Protein AF-E4PM75-F1 (afdb_monomer)

Sequence (153 aa):
MVDHSSQETTPLDVARTCAALYSRVFSRLVTRHYNHHLAETGLRITQFSILNAIKLSPPNSINELAELLGMERTSLQRTVEKLIAKGLLESRPTGQKRSLGLSLTQEGEDIYQQALARWEDAHNEFTEMVGADDWSETVGKLRRYSVKLQSTL

Foldseek 3Di:
DDDPPPPDDDPVNCVPPPPVVCVVVVVVVLQVLLQVLLVVLVDGPLLLLLQVVCAVPQDLALVRSCVVSVHDSVVSVVSVVVCVVVQQWDFDDPVDPRGRNIHGDPVNVVSSVVSVVSNVVSVVVVCVVCPVVNVVVVVVVVVVVVVVVVVVD

InterPro domains:
  IPR000835 MarR-type HTH domain [PF12802] (42-96)
  IPR000835 MarR-type HTH domain [PS50995] (19-151)
  IPR000835 MarR-type HTH domain [SM00347] (36-135)
  IPR036388 Winged helix-like DNA-binding domain superfamily [G3DSA:1.10.10.10] (15-150)
  IPR036390 Winged helix DNA-binding domain superfamily [SSF46785] (7-145)
  IPR039422 Transcription regulators MarR/SlyA-like [PTHR33164] (22-135)

Secondary st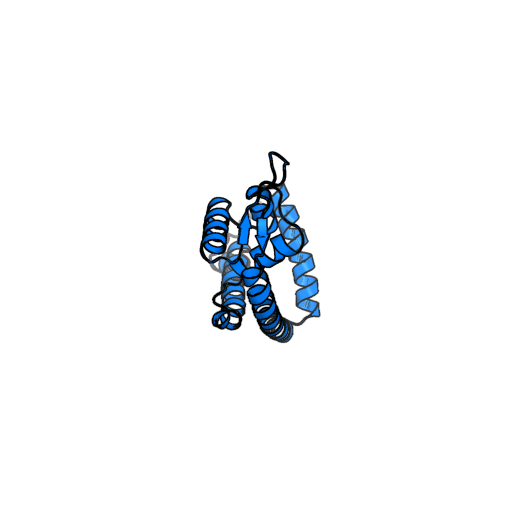ructure (DSSP, 8-state):
-------PPPHHHHHHH-HHHHHHHHHHHHHHHHHHHHGGGT--HHHHHHHHHHHHS--SSHHHHHHHHT--HHHHHHHHHHHHHTTSEEE---SSTT---EEE-HHHHHHHHHHHHHHHHHHHHHHHHH-HHHHHHHHHHHHHHHHHHHTT-

Radius of gyration: 19.81 Å; Cα contacts (8 Å, |Δi|>4): 120; chains: 1; bounding box: 59×39×54 Å

Mean predicted aligned error: 5.4 Å

Organism: Marinobacter adhaerens (strain DSM 23420 / HP15) (NCBI:txid225937)

Solvent-accessible surface area (backbone atoms only — not comparable to full-atom values): 8606 Å² total; per-residue (Å²): 141,80,85,80,78,75,78,75,86,48,75,64,53,49,76,74,64,37,62,70,58,52,51,53,52,49,51,53,53,52,51,51,53,42,27,59,52,21,46,89,69,76,42,43,53,72,54,49,52,51,53,51,45,35,72,74,52,56,47,47,37,68,61,57,47,13,62,74,67,75,44,59,51,74,60,47,50,58,49,52,54,50,37,36,76,69,51,30,31,46,72,44,86,65,88,46,98,67,41,51,33,47,41,65,31,72,64,21,47,58,51,46,56,57,36,47,56,28,47,48,56,39,49,51,55,50,30,68,74,64,35,56,68,57,45,53,54,45,51,56,51,50,55,57,50,51,55,56,51,60,78,74,108

Nearest PDB structures (foldseek):
  4rgu-assembly1_A-2  TM=7.419E-01  e=3.819E-07  Acinetobacter baylyi ADP1
  3bj6-assembly1_B  TM=7.901E-01  e=2.487E-06  Ruegeria pomeroyi DSS-3
  4rgr-assembly1_A  TM=7.461E-01  e=1.651E-06  Acinetobacter baylyi ADP1
  5x80-assembly1_B  TM=7.237E-01  e=1.651E-06  Mycobacterium tuberculosis H37Rv
  5x7z-assembly1_A-2  TM=7.554E-01  e=3.333E-06  Mycobacterium tuberculosis H37Rv

Structure (mmCIF, N/CA/C/O backbone):
data_AF-E4PM75-F1
#
_entry.id   AF-E4PM75-F1
#
loop_
_atom_site.group_PDB
_atom_site.id
_atom_site.type_symbol
_atom_site.label_atom_id
_atom_site.label_alt_id
_atom_site.label_comp_id
_atom_site.label_asym_id
_atom_site.label_entity_id
_atom_site.label_seq_id
_atom_site.pdbx_PDB_ins_code
_atom_site.Cartn_x
_atom_site.Cartn_y
_atom_site.Cartn_z
_atom_site.occupancy
_atom_site.B_iso_or_equiv
_atom_site.auth_seq_id
_atom_site.auth_comp_id
_atom_site.auth_asym_id
_atom_site.auth_atom_id
_atom_site.pdbx_PDB_model_num
ATOM 1 N N . MET A 1 1 ? 42.876 24.798 -23.770 1.00 43.84 1 MET A N 1
ATOM 2 C CA . MET A 1 1 ? 41.498 25.029 -24.248 1.00 43.84 1 MET A CA 1
ATOM 3 C C . MET A 1 1 ? 40.881 23.656 -24.472 1.00 43.84 1 MET A C 1
ATOM 5 O O . MET A 1 1 ? 41.190 23.026 -25.471 1.00 43.84 1 MET A O 1
ATOM 9 N N . VAL A 1 2 ? 40.148 23.134 -23.488 1.00 43.06 2 VAL A N 1
ATOM 10 C CA . VAL A 1 2 ? 39.317 21.931 -23.653 1.00 43.06 2 VAL A CA 1
ATOM 11 C C . VAL A 1 2 ? 37.922 22.360 -23.242 1.00 43.06 2 VAL A C 1
ATOM 13 O O . VAL A 1 2 ? 37.652 22.617 -22.068 1.00 43.06 2 VAL A O 1
ATOM 16 N N . ASP A 1 3 ? 37.116 22.566 -24.271 1.00 43.62 3 ASP A N 1
ATOM 17 C CA . ASP A 1 3 ? 35.732 22.996 -24.216 1.00 43.62 3 ASP A CA 1
ATOM 18 C C . ASP A 1 3 ? 34.926 22.006 -23.367 1.00 43.62 3 ASP A C 1
ATOM 20 O O . ASP A 1 3 ? 34.803 20.826 -23.700 1.00 43.62 3 ASP A O 1
ATOM 24 N N . HIS A 1 4 ? 34.454 22.472 -22.212 1.00 48.12 4 HIS A N 1
ATOM 25 C CA . HIS A 1 4 ? 33.504 21.735 -21.393 1.00 48.12 4 HIS A CA 1
ATOM 26 C C . HIS A 1 4 ? 32.146 21.883 -22.071 1.00 48.12 4 HIS A C 1
ATOM 28 O O . HIS A 1 4 ? 31.364 22.764 -21.726 1.00 48.12 4 HIS A O 1
ATOM 34 N N . SER A 1 5 ? 31.885 21.024 -23.056 1.00 54.03 5 SER A N 1
ATOM 35 C CA . SER A 1 5 ? 30.546 20.816 -23.599 1.00 54.03 5 SER A CA 1
ATOM 36 C C . SER A 1 5 ? 29.652 20.329 -22.452 1.00 54.03 5 SER A C 1
ATOM 38 O O . SER A 1 5 ? 29.568 19.131 -22.168 1.00 54.03 5 SER A O 1
ATOM 40 N N . SER A 1 6 ? 29.011 21.272 -21.765 1.00 60.19 6 SER A N 1
ATOM 41 C CA . SER A 1 6 ? 27.888 21.037 -20.869 1.00 60.19 6 SER A CA 1
ATOM 42 C C . SER A 1 6 ? 26.791 20.373 -21.692 1.00 60.19 6 SER A C 1
ATOM 44 O O . SER A 1 6 ? 26.083 21.044 -22.437 1.00 60.19 6 SER A O 1
ATOM 46 N N . GLN A 1 7 ? 26.685 19.046 -21.625 1.00 69.44 7 GLN A N 1
ATOM 47 C CA . GLN A 1 7 ? 25.540 18.353 -22.202 1.00 69.44 7 GLN A CA 1
ATOM 48 C C . GLN A 1 7 ? 24.297 18.819 -21.440 1.00 69.44 7 GLN A C 1
ATOM 50 O O . GLN A 1 7 ? 24.103 18.466 -20.278 1.00 69.44 7 GLN A O 1
ATOM 55 N N . GLU A 1 8 ? 23.500 19.680 -22.070 1.00 82.69 8 GLU A N 1
ATOM 56 C CA . GLU A 1 8 ? 22.234 20.133 -21.510 1.00 82.69 8 GLU A CA 1
ATOM 57 C C . GLU A 1 8 ? 21.272 18.946 -21.415 1.00 82.69 8 GLU A C 1
ATOM 59 O O . GLU A 1 8 ? 20.989 18.275 -22.409 1.00 82.69 8 GLU A O 1
ATOM 64 N N . THR A 1 9 ? 20.763 18.688 -20.210 1.00 87.75 9 THR A N 1
ATOM 65 C CA . THR A 1 9 ? 19.718 17.689 -19.975 1.00 87.75 9 THR A CA 1
ATOM 66 C C . THR A 1 9 ? 18.510 17.989 -20.855 1.00 87.75 9 THR A C 1
ATOM 68 O O . THR A 1 9 ? 17.906 19.059 -20.766 1.00 87.75 9 THR A O 1
ATOM 71 N N . THR A 1 10 ? 18.110 17.021 -21.669 1.00 92.50 10 THR A N 1
ATOM 72 C CA . THR A 1 10 ? 16.970 17.151 -22.575 1.00 92.50 10 THR A CA 1
ATOM 73 C C . THR A 1 10 ? 15.678 16.637 -21.927 1.00 92.50 10 THR A C 1
ATOM 75 O O . THR A 1 10 ? 15.710 15.844 -20.977 1.00 92.50 10 THR A O 1
ATOM 78 N N . PRO A 1 11 ? 14.495 16.992 -22.466 1.00 93.44 11 PRO A N 1
ATOM 79 C CA . PRO A 1 11 ? 13.238 16.360 -22.061 1.00 93.44 11 PRO A CA 1
ATOM 80 C C . PRO A 1 11 ? 13.250 14.825 -22.185 1.00 93.44 11 PRO A C 1
ATOM 82 O O . PRO A 1 11 ? 12.569 14.140 -21.420 1.00 93.44 11 PRO A O 1
ATOM 85 N N . LEU A 1 12 ? 14.039 14.273 -23.116 1.00 91.38 12 LEU A N 1
ATOM 86 C CA . LEU A 1 12 ? 14.177 12.830 -23.304 1.00 91.38 12 LEU A CA 1
ATOM 87 C C . LEU A 1 12 ? 14.927 12.168 -22.141 1.00 91.38 12 LEU A C 1
ATOM 89 O O . LEU A 1 12 ? 14.559 11.066 -21.733 1.00 91.38 12 LEU A O 1
ATOM 93 N N . ASP A 1 13 ? 15.924 12.842 -21.571 1.00 92.12 13 ASP A N 1
ATOM 94 C CA . ASP A 1 13 ? 16.677 12.334 -20.421 1.00 92.12 13 ASP A CA 1
ATOM 95 C C . ASP A 1 13 ? 15.782 12.237 -19.185 1.00 92.12 13 ASP A C 1
ATOM 97 O O . ASP A 1 13 ? 15.755 11.205 -18.507 1.00 92.12 13 ASP A O 1
ATOM 101 N N . VAL A 1 14 ? 14.956 13.263 -18.949 1.00 91.06 14 VAL A N 1
ATOM 102 C CA . VAL A 1 14 ? 13.934 13.246 -17.891 1.00 91.06 14 VAL A CA 1
ATOM 103 C C . VAL A 1 14 ? 12.942 12.107 -18.129 1.00 91.06 14 VAL A C 1
ATOM 105 O O . VAL A 1 14 ? 12.657 11.342 -17.208 1.00 91.06 14 VAL A O 1
ATOM 108 N N . ALA A 1 15 ? 12.449 11.950 -19.361 1.00 90.12 15 ALA A N 1
ATOM 109 C CA . ALA A 1 15 ? 11.496 10.898 -19.700 1.00 90.12 15 ALA A CA 1
ATOM 110 C C . ALA A 1 15 ? 12.062 9.484 -19.503 1.00 90.12 15 ALA A C 1
ATOM 112 O O . ALA A 1 15 ? 11.287 8.595 -19.174 1.00 90.12 15 ALA A O 1
ATOM 113 N N . ARG A 1 16 ? 13.375 9.280 -19.684 1.00 90.50 16 ARG A N 1
ATOM 114 C CA . ARG A 1 16 ? 14.041 7.967 -19.598 1.00 90.50 16 ARG A CA 1
ATOM 115 C C . ARG A 1 16 ? 14.590 7.614 -18.222 1.00 90.50 16 ARG A C 1
ATOM 117 O O . ARG A 1 16 ? 14.743 6.433 -17.929 1.00 90.50 16 ARG A O 1
ATOM 124 N N . THR A 1 17 ? 14.912 8.602 -17.387 1.00 92.00 17 THR A N 1
ATOM 125 C CA . THR A 1 17 ? 15.705 8.356 -16.166 1.00 92.00 17 THR A CA 1
ATOM 126 C C . THR A 1 17 ? 15.113 8.950 -14.887 1.00 92.00 17 THR A C 1
ATOM 128 O O . THR A 1 17 ? 15.584 8.638 -13.794 1.00 92.00 17 THR A O 1
ATOM 131 N N . CYS A 1 18 ? 14.064 9.779 -14.969 1.00 95.19 18 CYS A N 1
ATOM 132 C CA . CYS A 1 18 ? 13.536 10.472 -13.795 1.00 95.19 18 CYS A CA 1
ATOM 133 C C . CYS A 1 18 ? 12.880 9.507 -12.792 1.00 95.19 18 CYS A C 1
ATOM 135 O O . CYS A 1 18 ? 11.748 9.051 -12.982 1.00 95.19 18 CYS A O 1
ATOM 137 N N . ALA A 1 19 ? 13.550 9.278 -11.661 1.00 94.12 19 ALA A N 1
ATOM 138 C CA . ALA A 1 19 ? 13.059 8.407 -10.595 1.00 94.12 19 ALA A CA 1
ATOM 139 C C . ALA A 1 19 ? 11.665 8.819 -10.084 1.00 94.12 19 ALA A C 1
ATOM 141 O O . ALA A 1 19 ? 10.807 7.960 -9.882 1.00 94.12 19 ALA A O 1
ATOM 142 N N . ALA A 1 20 ? 11.394 10.122 -9.939 1.00 94.44 20 ALA A N 1
ATOM 143 C CA . ALA A 1 20 ? 10.098 10.619 -9.472 1.00 94.44 20 ALA A CA 1
ATOM 144 C C . ALA A 1 20 ? 8.959 10.317 -10.464 1.00 94.44 20 ALA A C 1
ATOM 146 O O . ALA A 1 20 ? 7.847 9.971 -10.055 1.00 94.44 20 ALA A O 1
ATOM 147 N N . LEU A 1 21 ? 9.230 10.415 -11.772 1.00 94.56 21 LEU A N 1
ATOM 148 C CA . LEU A 1 21 ? 8.252 10.109 -12.813 1.00 94.56 21 LEU A CA 1
ATOM 149 C C . LEU A 1 21 ? 7.877 8.626 -12.786 1.00 94.56 21 LEU A C 1
ATOM 151 O O . LEU A 1 21 ? 6.692 8.308 -12.660 1.00 94.56 21 LEU A O 1
ATOM 155 N N . TYR A 1 22 ? 8.870 7.737 -12.849 1.00 94.12 22 TYR A N 1
ATOM 156 C CA . TYR A 1 22 ? 8.632 6.294 -12.865 1.00 94.12 22 TYR A CA 1
ATOM 157 C C . TYR A 1 22 ? 8.035 5.787 -11.554 1.00 94.12 22 TYR A C 1
ATOM 159 O O . TYR A 1 22 ? 7.094 4.999 -11.597 1.00 94.12 22 TYR A O 1
ATOM 167 N N . SER A 1 23 ? 8.470 6.315 -10.404 1.00 94.56 23 SER A N 1
ATOM 168 C CA . SER A 1 23 ? 7.875 5.985 -9.099 1.00 94.56 23 SER A CA 1
ATOM 169 C C .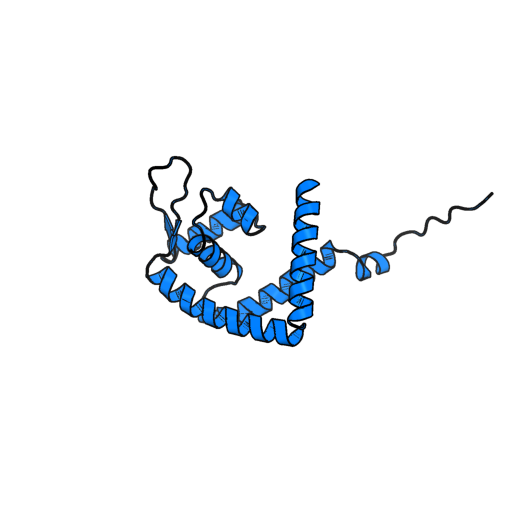 SER A 1 23 ? 6.383 6.310 -9.071 1.00 94.56 23 SER A C 1
ATOM 171 O O . SER A 1 23 ? 5.565 5.487 -8.666 1.00 94.56 23 SER A O 1
ATOM 173 N N . ARG A 1 24 ? 5.996 7.492 -9.566 1.00 95.50 24 ARG A N 1
ATOM 174 C CA . ARG A 1 24 ? 4.594 7.922 -9.607 1.00 95.50 24 ARG A CA 1
ATOM 175 C C . ARG A 1 24 ? 3.754 7.102 -10.585 1.00 95.50 24 ARG A C 1
ATOM 177 O O . ARG A 1 24 ? 2.613 6.773 -10.265 1.00 95.50 24 ARG A O 1
ATOM 184 N N . VAL A 1 25 ? 4.273 6.811 -11.779 1.00 96.06 25 VAL A N 1
ATOM 185 C CA . VAL A 1 25 ? 3.552 6.004 -12.780 1.00 96.06 25 VAL A CA 1
ATOM 186 C C . VAL A 1 25 ? 3.359 4.583 -12.263 1.00 96.06 25 VAL A C 1
ATOM 188 O O . VAL A 1 25 ? 2.226 4.107 -12.216 1.00 96.06 25 VAL A O 1
ATOM 191 N N . PHE A 1 26 ? 4.435 3.948 -11.800 1.00 96.38 26 PHE A N 1
ATOM 192 C CA . PHE A 1 26 ? 4.398 2.594 -11.262 1.00 96.38 26 PHE A CA 1
ATOM 193 C C . PHE A 1 26 ? 3.465 2.493 -10.053 1.00 96.38 26 PHE A C 1
ATOM 195 O O . PHE A 1 26 ? 2.556 1.668 -10.055 1.00 96.38 26 PHE A O 1
ATOM 202 N N . SER A 1 27 ? 3.589 3.409 -9.085 1.00 95.75 27 SER A N 1
ATOM 203 C CA . SER A 1 27 ? 2.704 3.472 -7.915 1.00 95.75 27 SER A CA 1
ATOM 204 C C . SER A 1 27 ? 1.224 3.522 -8.306 1.00 95.75 27 SER A C 1
ATOM 206 O O . SER A 1 27 ? 0.417 2.786 -7.740 1.00 95.75 27 SER A O 1
ATOM 208 N N . ARG A 1 28 ? 0.849 4.329 -9.309 1.00 97.81 28 ARG A N 1
ATOM 209 C CA . ARG A 1 28 ? -0.543 4.425 -9.782 1.00 97.81 28 ARG A CA 1
ATOM 210 C C . ARG A 1 28 ? -1.037 3.132 -10.426 1.00 97.81 28 ARG A C 1
ATOM 212 O O . ARG A 1 28 ? -2.170 2.734 -10.164 1.00 97.81 28 ARG A O 1
ATOM 219 N N . LEU A 1 29 ? -0.219 2.505 -11.269 1.00 98.38 29 LEU A N 1
ATOM 220 C CA . LEU A 1 29 ? -0.582 1.267 -11.964 1.00 98.38 29 LEU A CA 1
ATOM 221 C C . LEU A 1 29 ? -0.724 0.104 -10.983 1.00 98.38 29 LEU A C 1
ATOM 223 O O . LEU A 1 29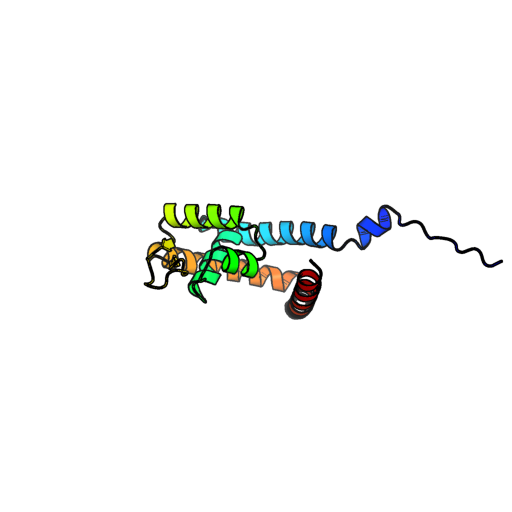 ? -1.762 -0.551 -10.982 1.00 98.38 29 LEU A O 1
ATOM 227 N N . VAL A 1 30 ? 0.252 -0.071 -10.090 1.00 97.81 30 VAL A N 1
ATOM 228 C CA . VAL A 1 30 ? 0.207 -1.072 -9.018 1.00 97.81 30 VAL A CA 1
ATOM 229 C C . VAL A 1 30 ? -0.999 -0.822 -8.118 1.00 97.81 30 VAL A C 1
ATOM 231 O O . VAL A 1 30 ? -1.813 -1.710 -7.915 1.00 97.81 30 VAL A O 1
ATOM 234 N N . THR A 1 31 ? -1.216 0.409 -7.658 1.00 98.00 31 THR A N 1
ATOM 235 C CA . THR A 1 31 ? -2.392 0.736 -6.836 1.00 98.00 31 THR A CA 1
ATOM 236 C C . THR A 1 31 ? -3.705 0.378 -7.538 1.00 98.00 31 THR A C 1
ATOM 238 O O . THR A 1 31 ? -4.627 -0.119 -6.895 1.00 98.00 31 THR A O 1
ATOM 241 N N . ARG A 1 32 ? -3.814 0.623 -8.851 1.00 98.50 32 ARG A N 1
ATOM 242 C CA . ARG A 1 32 ? -5.007 0.266 -9.629 1.00 98.50 32 ARG A CA 1
ATOM 243 C C . ARG A 1 32 ? -5.187 -1.245 -9.748 1.00 98.50 32 ARG A C 1
ATOM 245 O O . ARG A 1 32 ? -6.320 -1.685 -9.604 1.00 98.50 32 ARG A O 1
ATOM 252 N N . HIS A 1 33 ? -4.104 -1.992 -9.966 1.00 98.62 33 HIS A N 1
ATOM 253 C CA . HIS A 1 33 ? -4.106 -3.458 -9.986 1.00 98.62 33 HIS A CA 1
ATOM 254 C C . HIS A 1 33 ? -4.700 -4.011 -8.689 1.00 98.62 33 HIS A C 1
ATOM 256 O O . HIS A 1 33 ? -5.782 -4.579 -8.701 1.00 98.62 33 HIS A O 1
ATOM 262 N N . TYR A 1 34 ? -4.106 -3.696 -7.538 1.00 98.75 34 TYR A N 1
ATOM 263 C CA . TYR A 1 34 ? -4.592 -4.216 -6.254 1.00 98.75 34 TYR A CA 1
ATOM 264 C C . TYR A 1 34 ? -6.005 -3.723 -5.901 1.00 98.75 34 TYR A C 1
ATOM 266 O O . TYR A 1 34 ? -6.813 -4.479 -5.370 1.00 98.75 34 TYR A O 1
ATOM 274 N N . ASN A 1 35 ? -6.347 -2.468 -6.220 1.00 98.69 35 ASN A N 1
ATOM 275 C CA . ASN A 1 35 ? -7.709 -1.966 -6.004 1.00 98.69 35 ASN A CA 1
ATOM 276 C C . ASN A 1 35 ? -8.759 -2.681 -6.860 1.00 98.69 35 ASN A C 1
ATOM 278 O O . ASN A 1 35 ? -9.918 -2.707 -6.459 1.00 98.69 35 ASN A O 1
ATOM 282 N N . HIS A 1 36 ? -8.386 -3.205 -8.030 1.00 98.56 36 HIS A N 1
ATOM 283 C CA . HIS A 1 36 ? -9.306 -3.958 -8.872 1.00 98.56 36 HIS A CA 1
ATOM 284 C C . HIS A 1 36 ? -9.739 -5.253 -8.176 1.00 98.56 36 HIS A C 1
ATOM 286 O O . HIS A 1 36 ? -10.935 -5.472 -8.015 1.00 98.56 36 HIS A O 1
ATOM 292 N N . HIS A 1 37 ? -8.788 -6.034 -7.656 1.00 98.56 37 HIS A N 1
ATOM 293 C CA . HIS A 1 37 ? -9.086 -7.270 -6.919 1.00 98.56 37 HIS A CA 1
ATOM 294 C C . HIS A 1 37 ? -9.806 -7.014 -5.592 1.00 98.56 37 HIS A C 1
ATOM 296 O O . HIS A 1 37 ? -10.699 -7.763 -5.202 1.00 98.56 37 HIS A O 1
ATOM 302 N N . LEU A 1 38 ? -9.458 -5.928 -4.896 1.00 98.56 38 LEU A N 1
ATOM 303 C CA . LEU A 1 38 ? -10.087 -5.580 -3.620 1.00 98.56 38 LEU A CA 1
ATOM 304 C C . LEU A 1 38 ? -11.499 -4.994 -3.766 1.00 98.56 38 LEU A C 1
ATOM 306 O O . LEU A 1 38 ? -12.186 -4.840 -2.755 1.00 98.56 38 LEU A O 1
ATOM 310 N N . ALA A 1 39 ? -11.955 -4.672 -4.981 1.00 97.69 39 ALA A N 1
ATOM 311 C CA . ALA A 1 39 ? -13.199 -3.936 -5.205 1.00 97.69 39 ALA A CA 1
ATOM 312 C C . ALA A 1 39 ? -14.425 -4.590 -4.542 1.00 97.69 39 ALA A C 1
ATOM 314 O O . ALA A 1 39 ? -15.238 -3.883 -3.945 1.00 97.69 39 ALA A O 1
ATOM 315 N N . GLU A 1 40 ? -14.521 -5.922 -4.579 1.00 95.12 40 GLU A N 1
ATOM 316 C CA . GLU A 1 40 ? -15.636 -6.685 -3.993 1.00 95.12 40 GLU A CA 1
ATOM 317 C C . GLU A 1 40 ? -15.695 -6.593 -2.463 1.00 95.12 40 GLU A C 1
ATOM 319 O O . GLU A 1 40 ? -16.768 -6.680 -1.876 1.00 95.12 40 GLU A O 1
ATOM 324 N N . THR A 1 41 ? -14.559 -6.342 -1.811 1.00 97.25 41 THR A N 1
ATOM 325 C CA . THR A 1 41 ? -14.490 -6.154 -0.350 1.00 97.25 41 THR A CA 1
ATOM 326 C C . THR A 1 41 ? -14.887 -4.740 0.082 1.00 97.25 41 THR A C 1
ATOM 328 O O . THR A 1 41 ? -14.989 -4.436 1.268 1.00 97.25 41 THR A O 1
ATOM 331 N N . GLY A 1 42 ? -15.056 -3.814 -0.867 1.00 96.31 42 GLY A N 1
ATOM 332 C CA . GLY A 1 42 ? -15.289 -2.401 -0.568 1.00 96.31 42 GLY A CA 1
ATOM 333 C C . GLY A 1 42 ? -14.082 -1.675 0.047 1.00 96.31 42 GLY A C 1
ATOM 334 O O . GLY A 1 42 ? -14.219 -0.519 0.481 1.00 96.31 42 GLY A O 1
ATOM 335 N N . LEU A 1 43 ? -12.907 -2.318 0.079 1.00 98.00 43 LEU A N 1
ATOM 336 C CA . LEU A 1 43 ? -11.639 -1.731 0.501 1.00 98.00 43 LEU A CA 1
ATOM 337 C C . LEU A 1 43 ? -10.790 -1.294 -0.694 1.00 98.00 43 LEU A C 1
ATOM 339 O O . LEU A 1 43 ? -10.816 -1.867 -1.778 1.00 98.00 43 LEU A O 1
ATOM 343 N N . ARG A 1 44 ? -9.979 -0.264 -0.458 1.00 98.00 44 ARG A N 1
ATOM 344 C CA . ARG A 1 44 ? -8.826 0.076 -1.299 1.00 98.00 44 ARG A CA 1
ATOM 345 C C . ARG A 1 44 ? -7.553 -0.512 -0.699 1.00 98.00 44 ARG A C 1
ATOM 347 O O . ARG A 1 44 ? -7.468 -0.655 0.518 1.00 98.00 44 ARG A O 1
ATOM 354 N N . ILE A 1 45 ? -6.519 -0.711 -1.514 1.00 98.12 45 ILE A N 1
ATOM 355 C CA . ILE A 1 45 ? -5.208 -1.209 -1.079 1.00 98.12 45 ILE A CA 1
ATOM 356 C C . ILE A 1 45 ? -4.631 -0.384 0.072 1.00 98.12 45 ILE A C 1
ATOM 358 O O . ILE A 1 45 ? -4.149 -0.944 1.041 1.00 98.12 45 ILE A O 1
ATOM 362 N N . THR A 1 46 ? -4.790 0.942 0.049 1.00 96.94 46 THR A N 1
ATOM 363 C CA . THR A 1 46 ? -4.366 1.816 1.154 1.00 96.94 46 THR A CA 1
ATOM 364 C C . THR A 1 46 ? -5.091 1.504 2.465 1.00 96.94 46 THR A C 1
ATOM 366 O O . THR A 1 46 ? -4.481 1.535 3.527 1.00 96.94 46 THR A O 1
ATOM 369 N N . GLN A 1 47 ? -6.391 1.204 2.411 1.00 98.31 47 GLN A N 1
ATOM 370 C CA . GLN A 1 47 ? -7.166 0.835 3.598 1.00 98.31 47 GLN A CA 1
ATOM 371 C C . GLN A 1 47 ? -6.753 -0.545 4.102 1.00 98.31 47 GLN A C 1
ATOM 373 O O . GLN A 1 47 ? -6.525 -0.698 5.296 1.00 98.31 47 GLN A O 1
ATOM 378 N N . PHE A 1 48 ? -6.578 -1.510 3.196 1.00 98.62 48 PHE A N 1
ATOM 379 C CA . PHE A 1 48 ? -6.031 -2.822 3.529 1.00 98.62 48 PHE A CA 1
ATOM 380 C C . PHE A 1 48 ? -4.652 -2.711 4.200 1.00 98.62 48 PHE A C 1
ATOM 382 O O . PHE A 1 48 ? -4.446 -3.298 5.255 1.00 98.62 48 PHE A O 1
ATOM 389 N N . SER A 1 49 ? -3.736 -1.893 3.668 1.00 98.06 49 SER A N 1
ATOM 390 C CA . SER A 1 49 ? -2.413 -1.672 4.268 1.00 98.06 49 SER A CA 1
ATOM 391 C C . SER A 1 49 ? -2.488 -1.090 5.684 1.00 98.06 49 SER A C 1
ATOM 393 O O . SER A 1 49 ? -1.690 -1.475 6.533 1.00 98.06 49 SER A O 1
ATOM 395 N N . ILE A 1 50 ? -3.455 -0.205 5.960 1.00 97.94 50 ILE A N 1
ATOM 396 C CA . ILE A 1 50 ? -3.703 0.326 7.311 1.00 97.94 50 ILE A CA 1
ATOM 397 C C . ILE A 1 50 ? -4.179 -0.782 8.254 1.00 97.94 50 ILE A C 1
ATOM 399 O O . ILE A 1 50 ? -3.627 -0.919 9.344 1.00 97.94 50 ILE A O 1
ATOM 403 N N . LEU A 1 51 ? -5.172 -1.579 7.838 1.00 98.25 51 LEU A N 1
ATOM 404 C CA . LEU A 1 51 ? -5.673 -2.702 8.638 1.00 98.25 51 LEU A CA 1
ATOM 405 C C . LEU A 1 51 ? -4.553 -3.712 8.920 1.00 98.25 51 LEU A C 1
ATOM 407 O O . LEU A 1 51 ? -4.345 -4.083 10.070 1.00 98.25 51 LEU A O 1
ATOM 411 N N . ASN A 1 52 ? -3.780 -4.080 7.895 1.00 98.25 52 ASN A N 1
ATOM 412 C CA . ASN A 1 52 ? -2.637 -4.981 8.016 1.00 98.25 52 ASN A CA 1
ATOM 413 C C . ASN A 1 52 ? -1.587 -4.451 9.004 1.00 98.25 52 ASN A C 1
ATOM 415 O O . ASN A 1 52 ? -1.120 -5.194 9.861 1.00 98.25 52 ASN A O 1
ATOM 419 N N . ALA A 1 53 ? -1.233 -3.164 8.917 1.00 96.94 53 ALA A N 1
ATOM 420 C CA . ALA A 1 53 ? -0.262 -2.554 9.822 1.00 96.94 53 ALA A CA 1
ATOM 421 C C . ALA A 1 53 ? -0.743 -2.581 11.281 1.00 96.94 53 ALA A C 1
ATOM 423 O O . ALA A 1 53 ? -0.000 -3.021 12.152 1.00 96.94 53 ALA A O 1
ATOM 424 N N . ILE A 1 54 ? -1.996 -2.185 11.536 1.00 95.81 54 ILE A N 1
ATOM 425 C CA . ILE A 1 54 ? -2.590 -2.202 12.883 1.00 95.81 54 ILE A CA 1
ATOM 426 C C . ILE A 1 54 ? -2.680 -3.633 13.424 1.00 95.81 54 ILE A C 1
ATOM 428 O O . ILE A 1 54 ? -2.375 -3.863 14.591 1.00 95.81 54 ILE A O 1
ATOM 432 N N . LYS A 1 55 ? -3.069 -4.598 12.583 1.00 95.12 55 LYS A N 1
ATOM 433 C CA . LYS A 1 55 ? -3.162 -6.013 12.958 1.00 95.12 55 LYS A CA 1
ATOM 434 C C . LYS A 1 55 ? -1.797 -6.613 13.299 1.00 95.12 55 LYS A C 1
ATOM 436 O O . LYS A 1 55 ? -1.700 -7.382 14.250 1.00 95.12 55 LYS A O 1
ATOM 441 N N . LEU A 1 56 ? -0.759 -6.272 12.534 1.00 94.94 56 LEU A N 1
ATOM 442 C CA . LEU A 1 56 ? 0.608 -6.737 12.773 1.00 94.94 56 LEU A CA 1
ATOM 443 C C . LEU A 1 56 ? 1.190 -6.131 14.053 1.00 94.94 56 LEU A C 1
ATOM 445 O O . LEU A 1 56 ? 1.780 -6.838 14.869 1.00 94.94 56 LEU A O 1
ATOM 449 N N . SER A 1 57 ? 1.066 -4.814 14.206 1.00 90.62 57 SER A N 1
ATOM 450 C CA . SER A 1 57 ? 1.565 -4.084 15.364 1.00 90.62 57 SER A CA 1
ATOM 451 C C . SER A 1 57 ? 0.807 -2.761 15.505 1.00 90.62 57 SER A C 1
ATOM 453 O O . SER A 1 57 ? 1.031 -1.840 14.714 1.00 90.62 57 SER A O 1
ATOM 455 N N . PRO A 1 58 ? -0.103 -2.640 16.490 1.00 86.75 58 PRO A N 1
ATOM 456 C CA . PRO A 1 58 ? -0.846 -1.408 16.708 1.00 86.75 58 PRO A CA 1
ATOM 457 C C . PRO A 1 58 ? 0.100 -0.211 16.908 1.00 86.75 58 PRO A C 1
ATOM 459 O O . PRO A 1 58 ? 0.929 -0.241 17.822 1.00 86.75 58 PRO A O 1
ATOM 462 N N . PRO A 1 59 ? -0.015 0.855 16.094 1.00 87.25 59 PRO A N 1
ATOM 463 C CA . PRO A 1 59 ? 0.882 1.998 16.185 1.00 87.25 59 PRO A CA 1
ATOM 464 C C . PRO A 1 59 ? 0.604 2.794 17.459 1.00 87.25 59 PRO A C 1
ATOM 466 O O . PRO A 1 59 ? -0.542 2.926 17.904 1.00 87.25 59 PRO A O 1
ATOM 469 N N . ASN A 1 60 ? 1.638 3.424 18.010 1.00 88.94 60 ASN A N 1
ATOM 470 C CA . ASN A 1 60 ? 1.454 4.343 19.122 1.00 88.94 60 ASN A CA 1
ATOM 471 C C . ASN A 1 60 ? 0.795 5.633 18.626 1.00 88.94 60 ASN A C 1
ATOM 473 O O . ASN A 1 60 ? -0.108 6.146 19.269 1.00 88.94 60 ASN A O 1
ATOM 477 N N . SER A 1 61 ? 1.160 6.145 17.448 1.00 90.94 61 SER A N 1
ATOM 478 C CA . SER A 1 61 ? 0.621 7.419 16.950 1.00 90.94 61 SER A CA 1
ATOM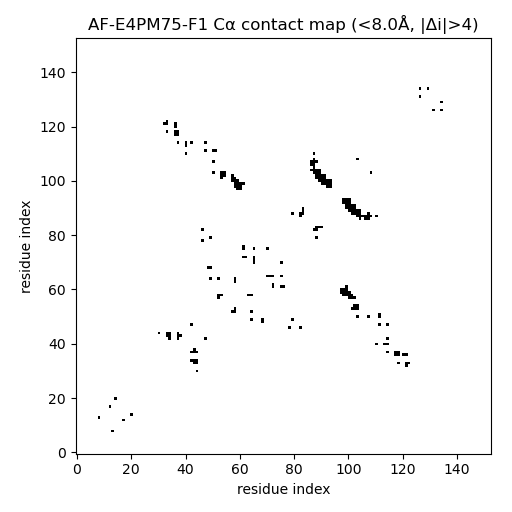 479 C C . SER A 1 61 ? 0.269 7.412 15.462 1.00 90.94 61 SER A C 1
ATOM 481 O O . SER A 1 61 ? 0.728 6.565 14.700 1.00 90.94 61 SER A O 1
ATOM 483 N N . ILE A 1 62 ? -0.526 8.401 15.024 1.00 92.12 62 ILE A N 1
ATOM 484 C CA . ILE A 1 62 ? -0.830 8.583 13.592 1.00 92.12 62 ILE A CA 1
ATOM 485 C C . ILE A 1 62 ? 0.451 8.911 12.821 1.00 92.12 62 ILE A C 1
ATOM 487 O O . ILE A 1 62 ? 0.559 8.543 11.659 1.00 92.12 62 ILE A O 1
ATOM 491 N N . ASN A 1 63 ? 1.416 9.586 13.455 1.00 92.00 63 ASN A N 1
ATOM 492 C CA . ASN A 1 63 ? 2.695 9.915 12.825 1.00 92.00 63 ASN A CA 1
ATOM 493 C C . ASN A 1 63 ? 3.501 8.650 12.538 1.00 92.00 63 ASN A C 1
ATOM 495 O O . ASN A 1 63 ? 3.954 8.465 11.420 1.00 92.00 63 ASN A O 1
ATOM 499 N N . GLU A 1 64 ? 3.597 7.753 13.517 1.00 92.00 64 GLU A N 1
ATOM 500 C CA . GLU A 1 64 ? 4.285 6.470 13.353 1.00 92.00 64 GLU A CA 1
ATOM 501 C C . GLU A 1 64 ? 3.647 5.636 12.235 1.00 92.00 64 GLU A C 1
ATOM 503 O O . GLU A 1 64 ? 4.341 5.119 11.365 1.00 92.00 64 GLU A O 1
ATOM 508 N N . LEU A 1 65 ? 2.312 5.566 12.195 1.00 93.81 65 LEU A N 1
ATOM 509 C CA . LEU A 1 65 ? 1.610 4.862 11.122 1.00 93.81 65 LEU A CA 1
ATOM 510 C C . LEU A 1 65 ? 1.800 5.545 9.752 1.00 93.81 65 LEU A C 1
ATOM 512 O O . LEU A 1 65 ? 1.888 4.865 8.732 1.00 93.81 65 LEU A O 1
ATOM 516 N N . ALA A 1 66 ? 1.874 6.879 9.714 1.00 93.44 66 ALA A N 1
ATOM 517 C CA . ALA A 1 66 ? 2.127 7.653 8.498 1.00 93.44 66 ALA A CA 1
ATOM 518 C C . ALA A 1 66 ? 3.527 7.380 7.942 1.00 93.44 66 ALA A C 1
ATOM 520 O O . ALA A 1 66 ? 3.665 7.114 6.750 1.00 93.44 66 ALA A O 1
ATOM 521 N N . GLU A 1 67 ? 4.537 7.387 8.809 1.00 91.00 67 GLU A N 1
ATOM 522 C CA . GLU A 1 67 ? 5.922 7.060 8.469 1.00 91.00 67 GLU A CA 1
ATOM 523 C C . GLU A 1 67 ? 6.043 5.615 7.978 1.00 91.00 67 GLU A C 1
ATOM 525 O O . GLU A 1 67 ? 6.617 5.378 6.914 1.00 91.00 67 GLU A O 1
ATOM 530 N N . LEU A 1 68 ? 5.425 4.665 8.691 1.00 90.88 68 LEU A N 1
ATOM 531 C CA . LEU A 1 68 ? 5.414 3.247 8.327 1.00 90.88 68 LEU A CA 1
ATOM 532 C C . LEU A 1 68 ? 4.822 3.006 6.931 1.00 90.88 68 LEU A C 1
ATOM 534 O O . LEU A 1 68 ? 5.336 2.187 6.171 1.00 90.88 68 LEU A O 1
ATOM 538 N N . LEU A 1 69 ? 3.736 3.705 6.594 1.00 92.94 69 LEU A N 1
ATOM 539 C CA . LEU A 1 69 ? 3.018 3.527 5.329 1.00 92.94 69 LEU A CA 1
ATOM 540 C C . LEU A 1 69 ? 3.476 4.485 4.218 1.00 92.94 69 LEU A C 1
ATOM 542 O O . LEU A 1 69 ? 2.958 4.407 3.103 1.00 92.94 69 LEU A O 1
ATOM 546 N N . GLY A 1 70 ? 4.410 5.400 4.499 1.00 90.88 70 GLY A N 1
ATOM 547 C CA . GLY A 1 70 ? 4.829 6.440 3.555 1.00 90.88 70 GLY A CA 1
ATOM 548 C C . GLY A 1 70 ? 3.678 7.360 3.128 1.00 90.88 70 GLY A C 1
ATOM 549 O O . GLY A 1 70 ? 3.582 7.738 1.960 1.00 90.88 70 GLY A O 1
ATOM 550 N N . MET A 1 71 ? 2.765 7.673 4.050 1.00 92.94 71 MET A N 1
ATOM 551 C CA . MET A 1 71 ? 1.554 8.454 3.792 1.00 92.94 71 MET A CA 1
ATOM 552 C C . MET A 1 71 ? 1.603 9.825 4.459 1.00 92.94 71 MET A C 1
ATOM 554 O O . MET A 1 71 ? 2.094 9.978 5.569 1.00 92.94 71 MET A O 1
ATOM 558 N N . GLU A 1 72 ? 0.964 10.816 3.838 1.00 94.38 72 GLU A N 1
ATOM 559 C CA . GLU A 1 72 ? 0.726 12.107 4.485 1.00 94.38 72 GLU A CA 1
ATOM 560 C C . GLU A 1 72 ? -0.168 11.956 5.720 1.00 94.38 72 GLU A C 1
ATOM 562 O O . GLU A 1 72 ? -1.294 11.448 5.632 1.00 94.38 72 GLU A O 1
ATOM 567 N N . ARG A 1 73 ? 0.295 12.476 6.863 1.00 94.25 73 ARG A N 1
ATOM 568 C CA . ARG A 1 73 ? -0.364 12.357 8.175 1.00 94.25 73 ARG A CA 1
ATOM 569 C C . ARG A 1 73 ? -1.852 12.718 8.136 1.00 94.25 73 ARG A C 1
ATOM 571 O O . ARG A 1 73 ? -2.687 11.985 8.659 1.00 94.25 73 ARG A O 1
ATOM 578 N N . THR A 1 74 ? -2.205 13.842 7.506 1.00 94.69 74 THR A N 1
ATOM 579 C CA . THR A 1 74 ? -3.601 14.321 7.448 1.00 94.69 74 THR A CA 1
ATOM 580 C C . THR A 1 74 ? -4.490 13.451 6.559 1.00 94.69 74 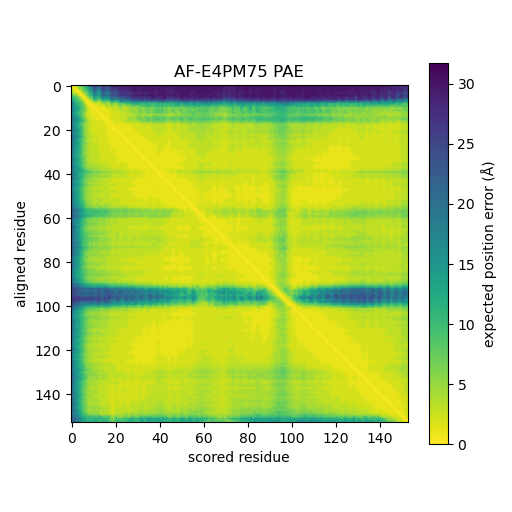THR A C 1
ATOM 582 O O . THR A 1 74 ? -5.697 13.353 6.786 1.00 94.69 74 THR A O 1
ATOM 585 N N . SER A 1 75 ? -3.921 12.822 5.530 1.00 94.25 75 SER A N 1
ATOM 586 C CA . SER A 1 75 ? -4.629 11.887 4.652 1.00 94.25 75 SER A CA 1
ATOM 587 C C . SER A 1 75 ? -4.835 10.546 5.345 1.00 94.25 75 SER A C 1
ATOM 589 O O . SER A 1 75 ? -5.923 9.969 5.263 1.00 94.25 75 SER A O 1
ATOM 591 N N . LEU A 1 76 ? -3.821 10.080 6.077 1.00 95.62 76 LEU A N 1
ATOM 592 C CA . LEU A 1 76 ? -3.915 8.876 6.888 1.00 95.62 76 LEU A CA 1
ATOM 593 C C . LEU A 1 76 ? -4.962 9.033 7.994 1.00 95.62 76 LEU A C 1
ATOM 595 O O . LEU A 1 76 ? -5.852 8.194 8.092 1.00 95.62 76 LEU A O 1
ATOM 599 N N . GLN A 1 77 ? -4.915 10.128 8.760 1.00 95.38 77 GLN A N 1
ATOM 600 C CA . GLN A 1 77 ? -5.882 10.398 9.826 1.00 95.38 77 GLN A CA 1
ATOM 601 C C . GLN A 1 77 ? -7.326 10.333 9.308 1.00 95.38 77 GLN A C 1
ATOM 603 O O . GLN A 1 77 ? -8.139 9.572 9.826 1.00 95.38 77 GLN A O 1
ATOM 608 N N . ARG A 1 78 ? -7.618 11.037 8.207 1.00 96.44 78 ARG A N 1
ATOM 609 C CA . ARG A 1 78 ? -8.941 11.008 7.561 1.00 96.44 78 ARG A CA 1
ATOM 610 C C . ARG A 1 78 ? -9.342 9.615 7.072 1.00 96.44 78 ARG A C 1
ATOM 612 O O . ARG A 1 78 ? -10.529 9.314 6.977 1.00 96.44 78 ARG A O 1
ATOM 619 N N . THR A 1 79 ? -8.380 8.773 6.701 1.00 97.25 79 THR A N 1
ATOM 620 C CA . THR A 1 79 ? -8.654 7.395 6.270 1.00 97.25 79 THR A CA 1
ATOM 621 C C . THR A 1 79 ? -8.977 6.502 7.465 1.00 97.25 79 THR A C 1
ATOM 623 O O . THR A 1 79 ? -9.942 5.746 7.395 1.00 97.25 79 THR A O 1
ATOM 626 N N . VAL A 1 80 ? -8.238 6.637 8.570 1.00 96.62 80 VAL A N 1
ATOM 627 C CA . VAL A 1 80 ? -8.507 5.933 9.834 1.00 96.62 80 VAL A CA 1
ATOM 628 C C . VAL A 1 80 ? -9.881 6.313 10.386 1.00 96.62 80 VAL A C 1
ATOM 630 O O . VAL A 1 80 ? -10.676 5.428 10.679 1.00 96.62 80 VAL A O 1
ATOM 633 N N . GLU A 1 81 ? -10.216 7.604 10.436 1.00 96.31 81 GLU A N 1
ATOM 634 C CA . GLU A 1 81 ? -11.535 8.083 10.884 1.00 96.31 81 GLU A CA 1
ATOM 635 C C . GLU A 1 81 ? -12.678 7.471 10.058 1.00 96.31 81 GLU A C 1
ATOM 637 O O . GLU A 1 81 ? -13.696 7.057 10.608 1.00 96.31 81 GLU A O 1
ATOM 642 N N . LYS A 1 82 ? -12.494 7.327 8.739 1.00 97.44 82 LYS A N 1
ATOM 643 C CA . LYS A 1 82 ? -13.466 6.646 7.870 1.00 97.44 82 LYS A CA 1
ATOM 644 C C . LYS A 1 82 ? -13.575 5.150 8.153 1.00 97.44 82 LYS A C 1
ATOM 646 O O . LYS A 1 82 ? -14.664 4.606 8.028 1.00 97.44 82 LYS A O 1
ATOM 651 N N . LEU A 1 83 ? -12.472 4.478 8.476 1.00 98.06 83 LEU A N 1
ATOM 652 C CA . LEU A 1 83 ? -12.485 3.055 8.828 1.00 98.06 83 LEU A CA 1
ATOM 653 C C . LEU A 1 83 ? -13.179 2.821 10.176 1.00 98.06 83 LEU A C 1
ATOM 655 O O . LEU A 1 83 ? -13.942 1.868 10.291 1.00 98.06 83 LEU A O 1
ATOM 659 N N . ILE A 1 84 ? -13.001 3.730 11.140 1.00 97.50 84 ILE A N 1
ATOM 660 C CA . ILE A 1 84 ? -13.747 3.724 12.408 1.00 97.50 84 ILE A CA 1
ATOM 661 C C . ILE A 1 84 ? -15.238 3.964 12.158 1.00 97.50 84 ILE A C 1
ATOM 663 O O . ILE A 1 84 ? -16.075 3.207 12.634 1.00 97.50 84 ILE A O 1
ATOM 667 N N . ALA A 1 85 ? -15.588 4.972 11.353 1.00 97.44 85 ALA A N 1
ATOM 668 C CA . ALA A 1 85 ? -16.984 5.264 11.019 1.00 97.44 85 ALA A CA 1
ATOM 669 C C . ALA A 1 85 ? -17.681 4.119 10.258 1.00 97.44 85 ALA A C 1
ATOM 671 O O . ALA A 1 85 ? -18.897 3.983 10.334 1.00 97.44 85 ALA A O 1
ATOM 672 N N . LYS A 1 86 ? -16.915 3.296 9.530 1.00 97.00 86 LYS A N 1
ATOM 673 C CA . LYS A 1 86 ? -17.392 2.069 8.875 1.00 97.00 86 LYS A CA 1
ATOM 674 C C . LYS A 1 86 ? -17.490 0.861 9.818 1.00 97.00 86 LYS A C 1
ATOM 676 O O . LYS A 1 86 ? -17.832 -0.212 9.342 1.00 97.00 86 LYS A O 1
ATOM 681 N N . GLY A 1 87 ? -17.142 1.006 11.096 1.00 97.81 87 GLY A N 1
ATOM 682 C CA . GLY A 1 87 ? -17.148 -0.090 12.064 1.00 97.81 87 GLY A CA 1
ATOM 683 C C . GLY A 1 87 ? -15.981 -1.066 11.924 1.00 97.81 87 GLY A C 1
ATOM 684 O O . GLY A 1 87 ? -15.977 -2.073 12.612 1.00 97.81 87 GLY A O 1
ATOM 685 N N . LEU A 1 88 ? -14.975 -0.790 11.083 1.00 98.31 88 LEU A N 1
ATOM 686 C CA . LEU A 1 88 ? -13.862 -1.721 10.817 1.00 98.31 88 LEU A CA 1
ATOM 687 C C . LEU A 1 88 ? -12.693 -1.563 11.795 1.00 98.31 88 LEU A C 1
ATOM 689 O O . LEU A 1 88 ? -11.903 -2.482 11.998 1.00 98.31 88 LEU A O 1
ATOM 693 N N . LEU A 1 89 ? -12.559 -0.377 12.378 1.00 97.69 89 LEU A N 1
ATOM 694 C CA . LEU A 1 89 ? -11.580 -0.077 13.414 1.00 97.69 89 LEU A CA 1
ATOM 695 C C . LEU A 1 89 ? -12.296 0.471 14.640 1.00 97.69 89 LEU A C 1
ATOM 697 O O . LEU A 1 89 ? -13.323 1.137 14.535 1.00 97.69 89 LEU A O 1
ATOM 701 N N . GLU A 1 90 ? -11.690 0.273 15.795 1.00 95.50 90 GLU A N 1
ATOM 702 C CA . GLU A 1 90 ? -12.040 0.973 17.021 1.00 95.50 90 GLU A CA 1
ATOM 703 C C . GLU A 1 90 ? -10.791 1.613 17.629 1.00 95.50 90 GLU A C 1
ATOM 705 O O . GLU A 1 90 ? -9.668 1.178 17.380 1.00 95.50 90 GLU A O 1
ATOM 710 N N . SER A 1 91 ? -10.986 2.678 18.407 1.00 92.06 91 SER A N 1
ATOM 711 C CA . SER A 1 91 ? -9.927 3.325 19.182 1.00 92.06 91 SER A CA 1
ATOM 712 C C . SER A 1 91 ? -10.312 3.276 20.653 1.00 92.06 91 SER A C 1
ATOM 714 O O . SER A 1 91 ? -11.346 3.822 21.048 1.00 92.06 91 SER A O 1
ATOM 716 N N . ARG A 1 92 ? -9.500 2.594 21.464 1.00 85.62 92 ARG A N 1
ATOM 717 C CA . ARG A 1 92 ? -9.711 2.465 22.911 1.00 85.62 92 ARG A CA 1
ATOM 718 C C . ARG A 1 92 ? -8.516 3.031 23.673 1.00 85.62 92 ARG A C 1
ATOM 720 O O . ARG A 1 92 ? -7.386 2.693 23.341 1.00 85.62 92 ARG A O 1
ATOM 727 N N . PRO A 1 93 ? -8.712 3.843 24.725 1.00 73.75 93 PRO A N 1
ATOM 728 C CA . PRO A 1 93 ? -7.599 4.323 25.538 1.00 73.75 93 PRO A CA 1
ATOM 729 C C . PRO A 1 93 ? -6.801 3.148 26.117 1.00 73.75 93 PRO A C 1
ATOM 731 O O . PRO A 1 93 ? -7.344 2.319 26.839 1.00 73.75 93 PRO A O 1
ATOM 734 N N . THR A 1 94 ? -5.500 3.087 25.849 1.00 68.88 94 THR A N 1
ATOM 735 C CA . THR A 1 94 ? -4.623 1.987 26.301 1.00 68.88 94 THR A CA 1
ATOM 736 C C . THR A 1 94 ? -3.995 2.245 27.674 1.00 68.88 94 THR A C 1
ATOM 738 O O . THR A 1 94 ? -3.022 1.599 28.053 1.00 68.88 94 THR A O 1
ATOM 741 N N . GLY A 1 95 ? -4.481 3.243 28.423 1.00 64.44 95 GLY A N 1
ATOM 742 C CA . GLY A 1 95 ? -3.861 3.712 29.673 1.00 64.44 95 GLY A CA 1
ATOM 743 C C . GLY A 1 95 ? -2.502 4.408 29.478 1.00 64.44 95 GLY A C 1
ATOM 744 O O . GLY A 1 95 ? -2.034 5.122 30.364 1.00 64.44 95 GLY A O 1
ATOM 745 N N . GLN A 1 96 ? -1.889 4.277 28.299 1.00 68.38 96 GLN A N 1
ATOM 746 C CA . GLN A 1 96 ? -0.688 4.990 27.895 1.00 68.38 96 GLN A CA 1
ATOM 747 C C . GLN A 1 96 ? -1.074 6.296 27.198 1.00 68.38 96 GLN A C 1
ATOM 749 O O . GLN A 1 96 ? -1.758 6.296 26.179 1.00 68.38 96 GLN A O 1
ATOM 754 N N . LYS A 1 97 ? -0.579 7.428 27.711 1.00 60.78 97 LYS A N 1
ATOM 755 C CA . LYS A 1 97 ? -0.917 8.784 27.228 1.00 60.78 97 LYS A CA 1
ATOM 756 C C . LYS A 1 97 ? -0.674 9.037 25.732 1.00 60.78 97 LYS A C 1
ATOM 758 O O . LYS A 1 97 ? -1.144 10.048 25.223 1.00 60.78 97 LYS A O 1
ATOM 763 N N . ARG A 1 98 ? 0.109 8.193 25.055 1.00 65.06 98 ARG A N 1
ATOM 764 C CA . ARG A 1 98 ? 0.555 8.408 23.671 1.00 65.06 98 ARG A CA 1
ATOM 765 C C . ARG A 1 98 ? 0.074 7.366 22.677 1.00 65.06 98 ARG A C 1
ATOM 767 O O . ARG A 1 98 ? 0.413 7.527 21.517 1.00 65.06 98 ARG A O 1
ATOM 774 N N . SER A 1 99 ? -0.651 6.334 23.105 1.00 73.25 99 SER A N 1
ATOM 775 C CA . SER A 1 99 ? -1.087 5.268 22.208 1.00 73.25 99 SER A CA 1
ATOM 776 C C . SER A 1 99 ? -2.494 5.549 21.680 1.00 73.25 99 SER A C 1
ATOM 778 O O . SER A 1 99 ? -3.410 5.864 22.437 1.00 73.25 99 SER A O 1
ATOM 780 N N . LEU A 1 100 ? -2.649 5.438 20.362 1.00 80.81 100 LEU A N 1
ATOM 781 C CA . LEU A 1 100 ? -3.923 5.535 19.651 1.00 80.81 100 LEU A CA 1
ATOM 782 C C . LEU A 1 100 ? -4.929 4.456 20.064 1.00 80.81 100 LEU A C 1
ATOM 784 O O . LEU A 1 100 ? -6.132 4.634 19.864 1.00 80.81 100 LEU A O 1
ATOM 788 N N . GLY A 1 101 ? -4.419 3.324 20.559 1.00 89.56 101 GLY A N 1
ATOM 789 C CA . GLY A 1 101 ? -5.211 2.147 20.890 1.00 89.56 101 GLY A CA 1
ATOM 790 C C . GLY A 1 101 ? -6.123 1.695 19.759 1.00 89.56 101 GLY A C 1
ATOM 791 O O . GLY A 1 101 ? -7.279 1.362 20.008 1.00 89.56 101 GLY A O 1
ATOM 792 N N . LEU A 1 102 ? -5.619 1.759 18.523 1.00 93.69 102 LEU A N 1
ATOM 793 C CA . LEU A 1 102 ? -6.336 1.248 17.364 1.00 93.69 102 LEU A CA 1
ATOM 794 C C . LEU A 1 102 ? -6.294 -0.275 17.360 1.00 93.69 102 LEU A C 1
ATOM 796 O O . LEU A 1 102 ? -5.224 -0.871 17.474 1.00 93.69 102 LEU A O 1
ATOM 800 N N . SER A 1 103 ? -7.451 -0.880 17.147 1.00 95.88 103 SER A N 1
ATOM 801 C CA . SER A 1 103 ? -7.603 -2.305 16.875 1.00 95.88 103 SER A CA 1
ATOM 802 C C . SER A 1 103 ? -8.673 -2.515 15.814 1.00 95.88 103 SER A C 1
ATOM 804 O O . SER A 1 103 ? -9.522 -1.650 15.580 1.00 95.88 103 SER A O 1
ATOM 806 N N . LEU A 1 104 ? -8.618 -3.664 15.146 1.00 98.06 104 LEU A N 1
ATOM 807 C CA . LEU A 1 104 ? -9.717 -4.114 14.303 1.00 98.06 104 LEU A CA 1
ATOM 808 C C . LEU A 1 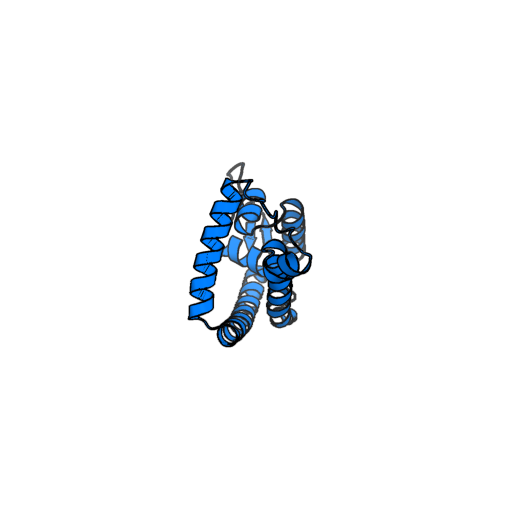104 ? -10.882 -4.521 15.211 1.00 98.06 104 LEU A C 1
ATOM 810 O O . LEU A 1 104 ? -10.675 -5.105 16.276 1.00 98.06 104 LEU A O 1
ATOM 814 N N . THR A 1 105 ? -12.100 -4.202 14.789 1.00 98.38 105 THR A N 1
ATOM 815 C CA . THR A 1 105 ? -13.314 -4.794 15.366 1.00 98.38 105 THR A CA 1
ATOM 816 C C . THR A 1 105 ? -13.494 -6.220 14.832 1.00 98.38 105 THR A C 1
ATOM 818 O O . THR A 1 105 ? -12.736 -6.662 13.968 1.00 98.38 105 THR A O 1
ATOM 821 N N . GLN A 1 106 ? -14.533 -6.933 15.279 1.00 98.31 106 GLN A N 1
ATOM 822 C CA . GLN A 1 106 ? -14.880 -8.227 14.680 1.00 98.31 106 GLN A CA 1
ATOM 823 C C . GLN A 1 106 ? -15.218 -8.091 13.185 1.00 98.31 106 GLN A C 1
ATOM 825 O O . GLN A 1 106 ? -14.683 -8.826 12.365 1.00 98.31 106 GLN A O 1
ATOM 830 N N . GLU A 1 107 ? -16.026 -7.092 12.818 1.00 98.25 107 GLU A N 1
ATOM 831 C CA . GLU A 1 107 ?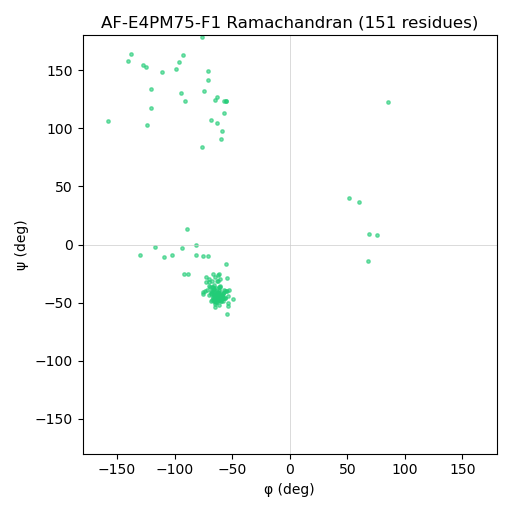 -16.354 -6.790 11.416 1.00 98.25 107 GLU A CA 1
ATOM 832 C C . GLU A 1 107 ? -15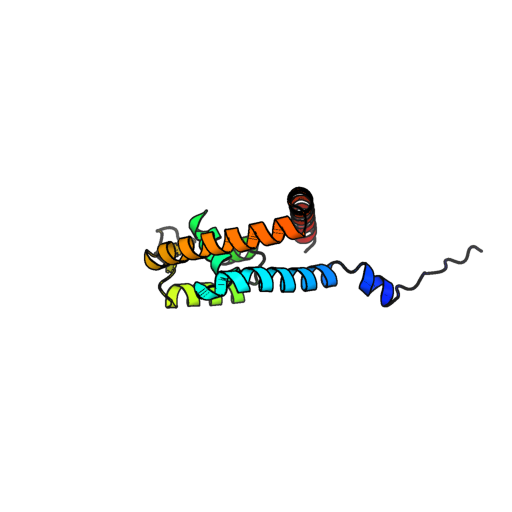.098 -6.411 10.608 1.00 98.25 107 GLU A C 1
ATOM 834 O O . GLU A 1 107 ? -14.950 -6.784 9.443 1.00 98.25 107 GLU A O 1
ATOM 839 N N . GLY A 1 108 ? -14.167 -5.692 11.244 1.00 98.44 108 GLY A N 1
ATOM 840 C CA . GLY A 1 108 ? -12.855 -5.353 10.700 1.00 98.44 108 GLY A CA 1
ATOM 841 C C . GLY A 1 108 ? -11.985 -6.571 10.411 1.00 98.44 108 GLY A C 1
ATOM 842 O O . GLY A 1 108 ? -11.321 -6.620 9.377 1.00 98.44 108 GLY A O 1
ATOM 843 N N . GLU A 1 109 ? -11.994 -7.554 11.307 1.00 98.50 109 GLU A N 1
ATOM 844 C CA . GLU A 1 109 ? -11.279 -8.814 11.126 1.00 98.50 109 GLU A CA 1
ATOM 845 C C . GLU A 1 109 ? -11.882 -9.628 9.977 1.00 98.50 109 GLU A C 1
ATOM 847 O O . GLU A 1 109 ? -11.153 -10.077 9.091 1.00 98.50 109 GLU A O 1
ATOM 852 N N . ASP A 1 110 ? -13.208 -9.746 9.935 1.00 98.44 110 ASP A N 1
ATOM 853 C CA . ASP A 1 110 ? -13.907 -10.520 8.909 1.00 98.44 110 ASP A CA 1
ATOM 854 C C . ASP A 1 110 ? -13.664 -9.943 7.504 1.00 98.44 110 ASP A C 1
ATOM 856 O O . ASP A 1 110 ? -13.415 -10.692 6.551 1.00 98.44 110 ASP A O 1
ATOM 860 N N . ILE A 1 111 ? -13.688 -8.611 7.355 1.00 98.44 111 ILE A N 1
ATOM 861 C CA . ILE A 1 111 ? -13.381 -7.975 6.066 1.00 98.44 111 ILE A CA 1
ATOM 862 C C . ILE A 1 111 ? -11.890 -8.038 5.730 1.00 98.44 111 ILE A C 1
ATOM 864 O O . ILE A 1 111 ? -11.532 -8.146 4.557 1.00 98.44 111 ILE A O 1
ATOM 868 N N . TYR A 1 112 ? -11.011 -7.995 6.737 1.00 98.69 112 TYR A N 1
ATOM 869 C CA . TYR A 1 112 ? -9.573 -8.131 6.535 1.00 98.69 112 TYR A CA 1
ATOM 870 C C . TYR A 1 112 ? -9.231 -9.498 5.940 1.00 98.69 112 TYR A C 1
ATOM 872 O O . TYR A 1 112 ? -8.472 -9.550 4.977 1.00 98.69 112 TYR A O 1
ATOM 880 N N . GLN A 1 113 ? -9.823 -10.585 6.444 1.00 98.62 113 GLN A N 1
ATOM 881 C CA . GLN A 1 113 ? -9.578 -11.932 5.913 1.00 98.62 113 GLN A CA 1
ATOM 882 C C . GLN A 1 113 ? -10.048 -12.070 4.457 1.00 98.62 113 GLN A C 1
ATOM 884 O O . GLN A 1 113 ? -9.324 -12.603 3.618 1.00 98.62 113 GLN A O 1
ATOM 889 N N . GLN A 1 114 ? -11.217 -11.515 4.121 1.00 98.50 114 GLN A N 1
ATOM 890 C CA . GLN A 1 114 ? -11.702 -11.476 2.735 1.00 98.50 114 GLN A CA 1
ATOM 891 C C . GLN A 1 114 ? -10.762 -10.673 1.825 1.00 98.50 114 GLN A C 1
ATOM 893 O O . GLN A 1 114 ? -10.443 -11.091 0.713 1.00 98.50 114 GLN A O 1
ATOM 898 N N . ALA A 1 115 ? -10.290 -9.521 2.302 1.00 98.62 115 ALA A N 1
ATOM 899 C CA . ALA A 1 115 ? -9.364 -8.672 1.567 1.00 98.62 115 ALA A CA 1
ATOM 900 C C . ALA A 1 115 ? -7.966 -9.281 1.437 1.00 98.62 115 ALA A C 1
ATOM 902 O O . ALA A 1 115 ? -7.321 -9.057 0.417 1.00 98.62 115 ALA A O 1
ATOM 903 N N . LEU A 1 116 ? -7.512 -10.062 2.419 1.00 98.75 116 LEU A N 1
ATOM 904 C CA . LEU A 1 116 ? -6.235 -10.764 2.365 1.00 98.75 116 LEU A CA 1
ATOM 905 C C . LEU A 1 116 ? -6.229 -11.789 1.229 1.00 98.75 116 LEU A C 1
ATOM 907 O O . LEU A 1 116 ? -5.317 -11.750 0.414 1.00 98.75 116 LEU A O 1
ATOM 911 N N . ALA A 1 117 ? -7.281 -12.601 1.095 1.00 98.62 117 ALA A N 1
ATOM 912 C CA . ALA A 1 117 ? -7.401 -13.542 -0.022 1.00 98.62 117 ALA A CA 1
ATOM 913 C C . ALA A 1 117 ? -7.369 -12.824 -1.387 1.00 98.62 117 ALA A C 1
ATOM 915 O O . ALA A 1 117 ? -6.643 -13.212 -2.297 1.00 98.62 117 ALA A O 1
ATOM 916 N N . ARG A 1 118 ? -8.085 -11.699 -1.520 1.00 98.69 118 ARG A N 1
ATOM 917 C CA . ARG A 1 118 ? -8.051 -10.879 -2.748 1.00 98.69 118 ARG A CA 1
ATOM 918 C C . ARG A 1 118 ? -6.703 -10.199 -2.989 1.00 98.69 118 ARG A C 1
ATOM 920 O O . ARG A 1 118 ? -6.324 -9.961 -4.134 1.00 98.69 118 ARG A O 1
ATOM 927 N N . TRP A 1 119 ? -5.990 -9.848 -1.923 1.00 98.69 119 TRP A N 1
ATOM 928 C CA . TRP A 1 119 ? -4.632 -9.331 -2.012 1.00 98.69 119 TRP A CA 1
ATOM 929 C C . TRP A 1 119 ? -3.661 -10.417 -2.484 1.00 98.69 119 TRP A C 1
ATOM 931 O O . TRP A 1 119 ? -2.803 -10.108 -3.306 1.00 98.69 119 TRP A O 1
ATOM 941 N N . GLU A 1 120 ? -3.814 -11.660 -2.020 1.00 98.69 120 GLU A N 1
ATOM 942 C CA . GLU A 1 120 ? -3.012 -12.807 -2.463 1.00 98.69 120 GLU A CA 1
ATOM 943 C C . GLU A 1 120 ? -3.209 -13.061 -3.960 1.00 98.69 120 GLU A C 1
ATOM 945 O O . GLU A 1 120 ? -2.217 -13.130 -4.682 1.00 98.69 120 GLU A O 1
ATOM 950 N N . ASP A 1 121 ? -4.458 -13.076 -4.445 1.00 98.62 121 ASP A N 1
ATOM 951 C CA . ASP A 1 121 ? -4.773 -13.171 -5.881 1.00 98.62 121 ASP A CA 1
ATOM 952 C C . ASP A 1 121 ? -4.035 -12.078 -6.679 1.00 98.62 121 ASP A C 1
ATOM 954 O O . ASP A 1 121 ? -3.275 -12.358 -7.609 1.00 98.62 121 ASP A O 1
ATOM 958 N N . ALA A 1 122 ? -4.185 -10.815 -6.259 1.00 98.56 122 ALA A N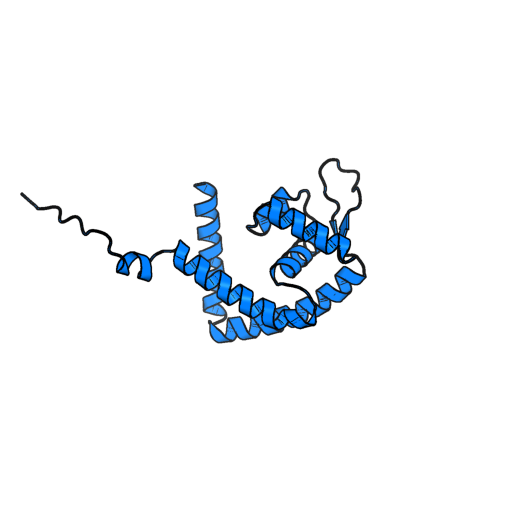 1
ATOM 959 C CA . ALA A 1 122 ? -3.542 -9.679 -6.915 1.00 98.56 122 ALA A CA 1
ATOM 960 C C . ALA A 1 122 ? -2.008 -9.768 -6.887 1.00 98.56 122 ALA A C 1
ATOM 962 O O . ALA A 1 122 ? -1.344 -9.365 -7.846 1.00 98.56 122 ALA A O 1
ATOM 963 N N . HIS A 1 123 ? -1.437 -10.236 -5.773 1.00 98.44 123 HIS A N 1
ATOM 964 C CA . HIS A 1 123 ? 0.004 -10.326 -5.574 1.00 98.44 123 HIS A CA 1
ATOM 965 C C . HIS A 1 123 ? 0.624 -11.459 -6.392 1.00 98.44 123 HIS A C 1
ATOM 967 O O . HIS A 1 123 ? 1.688 -11.262 -6.984 1.00 98.44 123 HIS A O 1
ATOM 973 N N . ASN A 1 124 ? -0.050 -12.604 -6.474 1.00 98.50 124 ASN A N 1
ATOM 974 C CA . ASN A 1 124 ? 0.360 -13.728 -7.307 1.00 98.50 124 ASN A CA 1
ATOM 975 C C . ASN A 1 124 ? 0.378 -13.316 -8.782 1.00 98.50 124 ASN A C 1
ATOM 977 O O . ASN A 1 124 ? 1.431 -13.380 -9.406 1.00 98.50 124 ASN A O 1
ATOM 981 N N . GLU A 1 125 ? -0.712 -12.744 -9.303 1.00 98.50 125 GLU A N 1
ATOM 982 C CA . GLU A 1 125 ? -0.743 -12.244 -10.687 1.00 98.50 125 GLU A CA 1
ATOM 983 C C . GLU A 1 125 ? 0.337 -11.185 -10.944 1.00 98.50 125 GLU A C 1
ATOM 985 O O . GLU A 1 125 ? 1.012 -11.186 -11.975 1.00 98.50 125 GLU A O 1
ATOM 990 N N . PHE A 1 126 ? 0.531 -10.266 -9.995 1.00 98.50 126 PHE A N 1
ATOM 991 C CA . PHE A 1 126 ? 1.559 -9.242 -10.116 1.00 98.50 126 PHE A CA 1
ATOM 992 C C . PHE A 1 126 ? 2.963 -9.854 -10.195 1.00 98.50 126 PHE A C 1
ATOM 994 O O . PHE A 1 126 ? 3.740 -9.471 -11.068 1.00 98.50 126 PHE A O 1
ATOM 1001 N N . THR A 1 127 ? 3.291 -10.795 -9.308 1.00 97.94 127 THR A N 1
ATOM 1002 C CA . THR A 1 127 ? 4.613 -11.436 -9.267 1.00 97.94 127 THR A CA 1
ATOM 1003 C C . THR A 1 127 ? 4.841 -12.411 -10.419 1.00 97.94 127 THR A C 1
ATOM 1005 O O . THR A 1 127 ? 5.977 -12.532 -10.871 1.00 97.94 127 THR A O 1
ATOM 1008 N N . GLU A 1 128 ? 3.795 -13.022 -10.972 1.00 98.06 128 GLU A N 1
ATOM 1009 C CA . GLU A 1 128 ? 3.867 -13.769 -12.233 1.00 98.06 128 GLU A CA 1
ATOM 1010 C C . GLU A 1 128 ? 4.186 -12.848 -13.418 1.00 98.06 128 GLU A C 1
ATOM 1012 O O . GLU A 1 128 ? 5.039 -13.177 -14.241 1.00 98.06 128 GLU A O 1
ATOM 1017 N N . MET A 1 129 ? 3.561 -11.666 -13.487 1.00 97.38 129 MET A N 1
ATOM 1018 C CA . MET A 1 129 ? 3.806 -10.697 -14.562 1.00 97.38 129 MET A CA 1
ATOM 1019 C C . MET A 1 129 ? 5.221 -10.110 -14.543 1.00 97.38 129 MET A C 1
ATOM 1021 O O . MET A 1 129 ? 5.788 -9.862 -15.607 1.00 97.38 129 MET A O 1
ATOM 1025 N N . VAL A 1 130 ? 5.769 -9.818 -13.357 1.00 96.62 130 VAL A N 1
ATOM 1026 C CA . VAL A 1 130 ? 7.065 -9.122 -13.229 1.00 96.62 130 VAL A CA 1
ATOM 1027 C C . VAL A 1 130 ? 8.238 -10.037 -12.874 1.00 96.62 130 VAL A C 1
ATOM 1029 O O . VAL A 1 130 ? 9.373 -9.575 -12.900 1.00 96.62 130 VAL A O 1
ATOM 1032 N N . GLY A 1 131 ? 7.978 -11.301 -12.536 1.00 98.06 131 GLY A N 1
ATOM 1033 C CA . GLY A 1 131 ? 8.959 -12.233 -11.982 1.00 98.06 131 GLY A CA 1
ATOM 1034 C C . GLY A 1 131 ? 9.092 -12.095 -10.461 1.00 98.06 131 GLY A C 1
ATOM 1035 O O . GLY A 1 131 ? 9.414 -11.027 -9.940 1.00 98.06 131 GLY A O 1
ATOM 1036 N N . ALA A 1 132 ? 8.868 -13.188 -9.725 1.00 96.50 132 ALA A N 1
ATOM 1037 C CA . ALA A 1 132 ? 8.907 -13.183 -8.260 1.00 96.50 132 ALA A CA 1
ATOM 1038 C C . ALA A 1 132 ? 10.306 -12.857 -7.701 1.00 96.50 132 ALA A C 1
ATOM 1040 O O . ALA A 1 132 ? 10.429 -12.049 -6.775 1.00 96.50 132 ALA A O 1
ATOM 1041 N N . ASP A 1 133 ? 11.358 -13.430 -8.291 1.00 97.31 133 ASP A N 1
ATOM 1042 C CA . ASP A 1 133 ? 12.747 -13.170 -7.893 1.00 97.31 133 ASP A CA 1
ATOM 1043 C C . ASP A 1 133 ? 13.153 -11.721 -8.199 1.00 97.31 133 ASP A C 1
ATOM 1045 O O . ASP A 1 133 ? 13.685 -11.023 -7.329 1.00 97.31 133 ASP A O 1
ATOM 1049 N N . ASP A 1 134 ? 12.809 -11.235 -9.395 1.00 97.19 134 ASP A N 1
ATOM 1050 C CA . ASP A 1 134 ? 13.046 -9.853 -9.822 1.00 97.19 134 ASP A CA 1
ATOM 1051 C C . ASP A 1 134 ? 12.311 -8.857 -8.916 1.00 97.19 134 ASP A C 1
ATOM 1053 O O . ASP A 1 134 ? 12.869 -7.827 -8.512 1.00 97.19 134 ASP A O 1
ATOM 1057 N N . TRP A 1 135 ? 11.068 -9.164 -8.534 1.00 97.50 135 TRP A N 1
ATOM 1058 C CA . TRP A 1 135 ? 10.319 -8.349 -7.587 1.00 97.50 135 TRP A CA 1
ATOM 1059 C C . TRP A 1 135 ? 10.957 -8.351 -6.199 1.00 97.50 135 TRP A C 1
ATOM 1061 O O . TRP A 1 135 ? 11.114 -7.284 -5.604 1.00 97.50 135 TRP A O 1
ATOM 1071 N N . SER A 1 136 ? 11.371 -9.511 -5.692 1.00 96.75 136 SER A N 1
ATOM 1072 C CA . SER A 1 136 ? 12.047 -9.633 -4.396 1.00 96.75 136 SER A CA 1
ATOM 1073 C C . SER A 1 136 ? 13.335 -8.800 -4.353 1.00 96.75 136 SER A C 1
ATOM 1075 O O . SER A 1 136 ? 13.549 -8.000 -3.431 1.00 96.75 136 SER A O 1
ATOM 1077 N N . GLU A 1 137 ? 14.160 -8.887 -5.401 1.00 97.94 137 GLU A N 1
ATOM 1078 C CA . GLU A 1 137 ? 15.368 -8.072 -5.532 1.00 97.94 137 GLU A CA 1
ATOM 1079 C C . GLU A 1 137 ? 15.029 -6.572 -5.604 1.00 97.94 137 GLU A C 1
ATOM 1081 O O . GLU A 1 137 ? 15.662 -5.735 -4.941 1.00 97.94 137 GLU A O 1
ATOM 1086 N N . THR A 1 138 ? 13.990 -6.223 -6.367 1.00 96.88 138 THR A N 1
ATOM 1087 C CA . THR A 1 138 ? 13.494 -4.851 -6.513 1.00 96.88 138 THR A CA 1
ATOM 1088 C C . THR A 1 138 ? 13.008 -4.281 -5.184 1.00 96.88 138 THR A C 1
ATOM 1090 O O . THR A 1 138 ? 13.388 -3.163 -4.837 1.00 96.88 138 THR A O 1
ATOM 1093 N N . VAL A 1 139 ? 12.252 -5.035 -4.383 1.00 96.44 139 VAL A N 1
ATOM 1094 C CA . VAL A 1 139 ? 11.835 -4.630 -3.030 1.00 96.44 139 VAL A CA 1
ATOM 1095 C C . VAL A 1 139 ? 13.057 -4.343 -2.160 1.00 96.44 139 VAL A C 1
ATOM 1097 O O . VAL A 1 139 ? 13.096 -3.323 -1.464 1.00 96.44 139 VAL A O 1
ATOM 1100 N N . GLY A 1 140 ? 14.090 -5.186 -2.236 1.00 97.38 140 GLY A N 1
ATOM 1101 C CA . GLY A 1 140 ? 15.361 -4.951 -1.554 1.00 97.38 140 GLY A CA 1
ATOM 1102 C C . GLY A 1 140 ? 16.023 -3.632 -1.970 1.00 97.38 140 GLY A C 1
ATOM 1103 O O . GLY A 1 140 ? 16.475 -2.868 -1.113 1.00 97.38 140 GLY A O 1
ATOM 1104 N N . LYS A 1 141 ? 16.060 -3.332 -3.274 1.00 97.00 141 LYS A N 1
ATOM 1105 C CA . LYS A 1 141 ? 16.585 -2.064 -3.816 1.00 97.00 141 LYS A CA 1
ATOM 1106 C C . LYS A 1 141 ? 15.751 -0.865 -3.350 1.00 97.00 141 LYS A C 1
ATOM 1108 O O . LYS A 1 141 ? 16.321 0.083 -2.812 1.00 97.00 141 LYS A O 1
ATOM 1113 N N . LEU A 1 142 ? 14.424 -0.935 -3.478 1.00 95.19 142 LEU A N 1
ATOM 1114 C CA . LEU A 1 142 ? 13.495 0.126 -3.083 1.00 95.19 142 LEU A CA 1
ATOM 1115 C C . LEU A 1 142 ? 13.633 0.475 -1.601 1.00 95.19 142 LEU A C 1
ATOM 1117 O O . LEU A 1 142 ? 13.825 1.642 -1.281 1.00 95.19 142 LEU A O 1
ATOM 1121 N N . ARG A 1 143 ? 13.649 -0.522 -0.704 1.00 93.19 143 ARG A N 1
ATOM 1122 C CA . ARG A 1 143 ? 13.846 -0.291 0.739 1.00 93.19 143 ARG A CA 1
ATOM 1123 C C . ARG A 1 143 ? 15.146 0.460 1.024 1.00 93.19 143 ARG A C 1
ATOM 1125 O O . ARG A 1 143 ? 15.142 1.440 1.766 1.00 93.19 143 ARG A O 1
ATOM 1132 N N . ARG A 1 144 ? 16.257 0.046 0.402 1.00 95.38 144 ARG A N 1
ATOM 1133 C CA . ARG A 1 144 ? 17.550 0.733 0.564 1.00 95.38 144 ARG A CA 1
ATOM 1134 C C . ARG A 1 144 ? 17.510 2.169 0.044 1.00 95.38 144 ARG A C 1
ATOM 1136 O O . ARG A 1 144 ? 18.097 3.048 0.671 1.00 95.38 144 ARG A O 1
ATOM 1143 N N . TYR A 1 145 ? 16.861 2.417 -1.092 1.00 94.69 145 TYR A N 1
ATOM 1144 C CA . TYR A 1 145 ? 16.738 3.765 -1.650 1.00 94.69 145 TYR A CA 1
ATOM 1145 C C . TYR A 1 145 ? 15.851 4.663 -0.786 1.00 94.69 145 TYR A C 1
ATOM 1147 O O . TYR A 1 145 ? 16.236 5.798 -0.524 1.00 94.69 145 TYR A O 1
ATOM 1155 N N . SER A 1 146 ? 14.729 4.149 -0.278 1.00 91.56 146 SER A N 1
ATOM 1156 C CA . SER A 1 146 ? 13.837 4.882 0.624 1.00 91.56 146 SER A CA 1
ATOM 1157 C C . SER A 1 146 ? 14.553 5.341 1.892 1.00 91.56 146 SER A C 1
ATOM 1159 O O . SER A 1 146 ? 14.454 6.514 2.234 1.00 91.56 146 SER A O 1
ATOM 1161 N N . VAL A 1 147 ? 15.343 4.471 2.534 1.00 90.69 147 VAL A N 1
ATOM 1162 C CA . VAL A 1 147 ? 16.128 4.841 3.730 1.00 90.69 147 VAL A CA 1
ATOM 1163 C C . VAL A 1 147 ? 17.134 5.954 3.418 1.00 90.69 147 VAL A C 1
ATOM 1165 O O . VAL A 1 147 ? 17.237 6.925 4.164 1.00 90.69 147 VAL A O 1
ATOM 1168 N N . LYS A 1 148 ? 17.852 5.859 2.289 1.00 92.94 148 LYS A N 1
ATOM 1169 C CA . LYS A 1 148 ? 18.800 6.906 1.867 1.00 92.94 148 LYS A CA 1
ATOM 1170 C C . LYS A 1 148 ? 18.097 8.245 1.627 1.00 92.94 148 LYS A C 1
ATOM 1172 O O . LYS A 1 148 ? 18.581 9.274 2.093 1.00 92.94 148 LYS A O 1
ATOM 1177 N N . LEU A 1 149 ? 16.950 8.229 0.947 1.00 90.94 149 LEU A N 1
ATOM 1178 C CA . LEU A 1 149 ? 16.160 9.434 0.689 1.00 90.94 149 LEU A CA 1
ATOM 1179 C C . LEU A 1 149 ? 15.632 10.056 1.987 1.00 90.94 149 LEU A C 1
ATOM 1181 O O . LEU A 1 149 ? 15.788 11.255 2.170 1.00 90.94 149 LEU A O 1
ATOM 1185 N N . GLN A 1 150 ? 15.092 9.253 2.908 1.00 86.06 150 GLN A N 1
ATOM 1186 C CA . GLN A 1 150 ? 14.622 9.731 4.215 1.00 86.06 150 GLN A CA 1
ATOM 1187 C C . GLN A 1 150 ? 15.739 10.370 5.044 1.00 86.06 150 GLN A C 1
ATOM 1189 O O . GLN A 1 150 ? 15.494 11.357 5.715 1.00 86.06 150 GLN A O 1
ATOM 1194 N N . SER A 1 151 ? 16.972 9.857 4.972 1.00 84.94 151 SER A N 1
ATOM 1195 C CA . SER A 1 151 ? 18.109 10.462 5.684 1.00 84.94 151 SER A CA 1
ATOM 1196 C C . SER A 1 151 ? 18.584 11.805 5.107 1.00 84.94 151 SER A C 1
ATOM 1198 O O . SER A 1 151 ? 19.433 12.456 5.708 1.00 84.94 151 SER A O 1
ATOM 1200 N N . THR A 1 152 ? 18.079 12.194 3.931 1.00 83.19 152 THR A N 1
ATOM 1201 C CA . THR A 1 152 ? 18.492 13.407 3.202 1.00 83.19 152 THR A CA 1
ATOM 1202 C C . THR A 1 152 ? 17.415 14.503 3.215 1.00 83.19 152 THR A C 1
ATOM 1204 O O . THR A 1 152 ? 17.692 15.624 2.791 1.00 83.19 152 THR A O 1
ATOM 1207 N N . LEU A 1 153 ? 16.198 14.186 3.668 1.00 78.50 153 LEU A N 1
ATOM 1208 C CA . LEU A 1 153 ? 15.051 15.099 3.766 1.00 78.50 153 LEU A CA 1
ATOM 1209 C C . LEU A 1 153 ? 14.838 15.533 5.218 1.00 78.50 153 LEU A C 1
ATOM 1211 O O . LEU A 1 153 ? 14.437 16.702 5.407 1.00 78.50 153 LEU A O 1
#

pLDDT: mean 91.9, std 11.38, range [43.06, 98.75]